Protein AF-A0A7C5USS3-F1 (afdb_monomer_lite)

Secondary structure (DSSP, 8-state):
-----------PPPEEEEEESS---SS-SHHHHHHHHHHHHHHTTSEEEEEEEE-TT--HHHHHHHHTTSSEEEEEE----HHHHHHHHHHHHHH-S-HHHHH---HHHHHHHHHHHHHHHHTT---SEEEEESGGGHHHHHHHHHTS-GGGPPEEEEE--S--

Foldseek 3Di:
DDDDDDPPPPPPAFEEEEEEAELLDDPPDPLSVVSVVVLQVSLVRHAYAYEYEYEPPDDPVSLVVSVVRHVYYHYDYDDPDPVLVVVLVVVCVVPVDDSVVSRLDPVVLLVVLLCVQVVCVVVVHGGQEYEAEAPSCQVSLVSSQVSHPPVRRHHYHYDDDPDD

Structure (mmCIF, N/CA/C/O backbone):
data_AF-A0A7C5USS3-F1
#
_entry.id   AF-A0A7C5USS3-F1
#
loop_
_atom_site.group_PDB
_atom_site.id
_atom_site.type_symbol
_atom_site.label_atom_id
_atom_site.label_alt_id
_atom_site.label_comp_id
_atom_site.label_asym_id
_atom_site.label_entity_id
_atom_site.label_seq_id
_atom_site.pdbx_PDB_ins_code
_atom_site.Cartn_x
_atom_site.Cartn_y
_atom_site.Cartn_z
_atom_site.occupancy
_atom_site.B_iso_or_equiv
_atom_site.auth_seq_id
_atom_site.auth_comp_id
_atom_site.auth_asym_id
_atom_site.auth_atom_id
_atom_site.pdbx_PDB_model_num
ATOM 1 N N . MET A 1 1 ? -40.898 -22.083 24.899 1.00 41.12 1 MET A N 1
ATOM 2 C CA . MET A 1 1 ? -40.148 -22.545 23.709 1.00 41.12 1 MET A CA 1
ATOM 3 C C . MET A 1 1 ? -39.437 -21.349 23.100 1.00 41.12 1 MET A C 1
ATOM 5 O O . MET A 1 1 ? -40.099 -20.463 22.583 1.00 41.12 1 MET A O 1
ATOM 9 N N . GLN A 1 2 ? -38.112 -21.290 23.247 1.00 40.16 2 GLN A N 1
ATOM 10 C CA . GLN A 1 2 ? -37.244 -20.320 22.575 1.00 40.16 2 GLN A CA 1
ATOM 11 C C . GLN A 1 2 ? -37.000 -20.775 21.126 1.00 40.16 2 GLN A C 1
ATOM 13 O O . GLN A 1 2 ? -36.599 -21.914 20.901 1.00 40.16 2 GLN A O 1
ATOM 18 N N . LYS A 1 3 ? -37.223 -19.884 20.160 1.00 38.28 3 LYS A N 1
ATOM 19 C CA . LYS A 1 3 ? -36.656 -19.889 18.801 1.00 38.28 3 LYS A CA 1
ATOM 20 C C . LYS A 1 3 ? -36.568 -18.420 18.397 1.00 38.28 3 LYS A C 1
ATOM 22 O O . LYS A 1 3 ? -37.563 -17.725 18.524 1.00 38.28 3 LYS A O 1
ATOM 27 N N . GLY A 1 4 ? -35.477 -17.856 17.925 1.00 32.56 4 GLY A N 1
ATOM 28 C CA . GLY A 1 4 ? -34.081 -18.240 17.825 1.00 32.56 4 GLY A CA 1
ATOM 29 C C . GLY A 1 4 ? -33.410 -16.909 17.499 1.00 32.56 4 GLY A C 1
ATOM 30 O O . GLY A 1 4 ? -33.876 -16.210 16.602 1.00 32.56 4 GLY A O 1
ATOM 31 N N . GLY A 1 5 ? -32.434 -16.493 18.304 1.00 33.97 5 GLY A N 1
ATOM 32 C CA . GLY A 1 5 ? -31.745 -15.229 18.079 1.00 33.97 5 GLY A CA 1
ATOM 33 C C . GLY A 1 5 ? -31.032 -15.271 16.734 1.00 33.97 5 GLY A C 1
ATOM 34 O O . GLY A 1 5 ? -30.174 -16.127 16.524 1.00 33.97 5 GLY A O 1
ATOM 35 N N . GLU A 1 6 ? -31.391 -14.359 15.833 1.00 38.12 6 GLU A N 1
ATOM 36 C CA . GLU A 1 6 ? -30.521 -13.983 14.727 1.00 38.12 6 GLU A CA 1
ATOM 37 C C . GLU A 1 6 ? -29.200 -13.511 15.325 1.00 38.12 6 GLU A C 1
ATOM 39 O O . GLU A 1 6 ? -29.110 -12.469 15.979 1.00 38.12 6 GLU A O 1
ATOM 44 N N . VAL A 1 7 ? -28.161 -14.316 15.130 1.00 42.62 7 VAL A N 1
ATOM 45 C CA . VAL A 1 7 ? -26.793 -13.889 15.376 1.00 42.62 7 VAL A CA 1
ATOM 46 C C . VAL A 1 7 ? -26.475 -12.868 14.291 1.00 42.62 7 VAL A C 1
ATOM 48 O O . VAL A 1 7 ? -26.108 -13.223 13.174 1.00 42.62 7 VAL A O 1
ATOM 51 N N . SER A 1 8 ? -26.660 -11.589 14.610 1.00 42.88 8 SER A N 1
ATOM 52 C CA . SER A 1 8 ? -26.122 -10.500 13.809 1.00 42.88 8 SER A CA 1
ATOM 53 C C . SER A 1 8 ? -24.601 -10.629 13.816 1.00 42.88 8 SER A C 1
ATOM 55 O O . SER A 1 8 ? -23.940 -10.340 14.815 1.00 42.88 8 SER A O 1
ATOM 57 N N . ALA A 1 9 ? -24.037 -11.146 12.725 1.00 43.78 9 ALA A N 1
ATOM 58 C CA . ALA A 1 9 ? -22.599 -11.253 12.528 1.00 43.78 9 ALA A CA 1
ATOM 59 C C . ALA A 1 9 ? -22.015 -9.860 12.228 1.00 43.78 9 ALA A C 1
ATOM 61 O O . ALA A 1 9 ? -21.540 -9.591 11.129 1.00 43.78 9 ALA A O 1
ATOM 62 N N . TYR A 1 10 ? -22.063 -8.956 13.211 1.00 49.06 10 TYR A N 1
ATOM 63 C CA . TYR A 1 10 ? -21.327 -7.693 13.208 1.00 49.06 10 TYR A CA 1
ATOM 64 C C . TYR A 1 10 ? -19.831 -7.990 13.393 1.00 49.06 10 TYR A C 1
ATOM 66 O O . TYR A 1 10 ? -19.251 -7.801 14.460 1.00 49.06 10 TYR A O 1
ATOM 7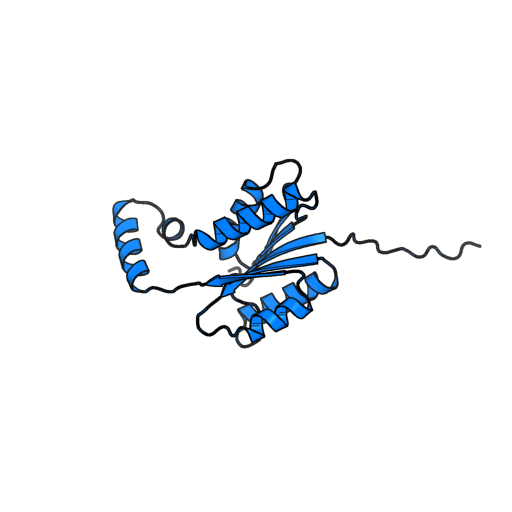4 N N . GLY A 1 11 ? -19.170 -8.456 12.335 1.00 57.38 11 GLY A N 1
ATOM 75 C CA . GLY A 1 11 ? -17.770 -8.098 12.158 1.00 57.38 11 GLY A CA 1
ATOM 76 C C . GLY A 1 11 ? -17.763 -6.631 11.752 1.00 57.38 11 GLY A C 1
ATOM 77 O O . GLY A 1 11 ? -18.158 -6.334 10.630 1.00 57.38 11 GLY A O 1
ATOM 78 N N . MET A 1 12 ? -17.418 -5.711 12.661 1.00 74.19 12 MET A N 1
ATOM 79 C CA . MET A 1 12 ? -17.373 -4.282 12.325 1.00 74.19 12 MET A CA 1
ATOM 80 C C . MET A 1 12 ? -16.540 -4.079 11.051 1.00 74.19 12 MET A C 1
ATOM 82 O O . MET A 1 12 ? -15.415 -4.580 10.970 1.00 74.19 12 MET A O 1
ATOM 86 N N . SER A 1 13 ? -17.106 -3.387 10.054 1.00 88.94 13 SER A N 1
ATOM 87 C CA . SER A 1 13 ? -16.362 -2.981 8.858 1.00 88.94 13 SER A CA 1
ATOM 88 C C . SER A 1 13 ? -15.144 -2.172 9.303 1.00 88.94 13 SER A C 1
ATOM 90 O O . SER A 1 13 ? -15.290 -1.228 10.077 1.00 88.94 13 SER A O 1
ATOM 92 N N . MET A 1 14 ? -13.952 -2.581 8.870 1.00 96.50 14 MET A N 1
ATOM 93 C CA . MET A 1 14 ? -12.693 -1.919 9.208 1.00 96.50 14 MET A CA 1
ATOM 94 C C . MET A 1 14 ? -12.239 -1.024 8.061 1.00 96.50 14 MET A C 1
ATOM 96 O O . MET A 1 14 ? -12.528 -1.303 6.897 1.00 96.50 14 MET A O 1
ATOM 100 N N . ARG A 1 15 ? -11.446 -0.006 8.385 1.00 97.94 15 ARG A N 1
ATOM 101 C CA . ARG A 1 15 ? -10.729 0.831 7.422 1.00 97.94 15 ARG A CA 1
ATOM 102 C C . ARG A 1 15 ? -9.300 0.333 7.285 1.00 97.94 15 ARG A C 1
ATOM 104 O O . ARG A 1 15 ? -8.503 0.416 8.222 1.00 97.94 15 ARG A O 1
ATOM 111 N N . ILE A 1 16 ? -8.970 -0.205 6.117 1.00 98.62 16 ILE A N 1
ATOM 112 C CA . ILE A 1 16 ? -7.702 -0.888 5.857 1.00 98.62 16 ILE A CA 1
ATOM 113 C C . ILE A 1 16 ? -6.896 -0.103 4.828 1.00 98.62 16 ILE A C 1
ATOM 115 O O . ILE A 1 16 ? -7.332 0.098 3.695 1.00 98.62 16 ILE A O 1
ATOM 119 N N . LEU A 1 17 ? -5.673 0.270 5.198 1.00 98.75 17 LEU A N 1
ATOM 120 C CA . LEU A 1 17 ? -4.675 0.766 4.259 1.00 98.75 17 LEU A CA 1
ATOM 121 C C . LEU A 1 17 ? -3.861 -0.419 3.728 1.00 98.75 17 LEU A C 1
ATOM 123 O O . LEU A 1 17 ? -2.981 -0.942 4.414 1.00 98.75 17 LEU A O 1
ATOM 127 N N . TYR A 1 18 ? -4.174 -0.867 2.515 1.00 98.69 18 TYR A N 1
ATOM 128 C CA . TYR A 1 18 ? -3.499 -1.982 1.858 1.00 98.69 18 TYR A CA 1
ATOM 129 C C . TYR A 1 18 ? -2.308 -1.476 1.043 1.00 98.69 18 TYR A C 1
ATOM 131 O O . TYR A 1 18 ? -2.454 -0.627 0.163 1.00 98.69 18 TYR A O 1
ATOM 139 N N . LEU A 1 19 ? -1.122 -2.002 1.327 1.00 98.38 19 LEU A N 1
ATOM 140 C CA . LEU A 1 19 ? 0.137 -1.604 0.714 1.00 98.38 19 LEU A CA 1
ATOM 141 C C . LEU A 1 19 ? 0.643 -2.721 -0.192 1.00 98.38 19 LEU A C 1
ATOM 143 O O . LEU A 1 19 ? 0.926 -3.800 0.315 1.00 98.38 19 LEU A O 1
ATOM 147 N N . SER A 1 20 ? 0.838 -2.455 -1.487 1.00 95.94 20 SER A N 1
ATOM 148 C CA . SER A 1 20 ? 1.383 -3.453 -2.421 1.00 95.94 20 SER A CA 1
ATOM 149 C C . SER A 1 20 ? 2.587 -2.956 -3.218 1.00 95.94 20 SER A C 1
ATOM 151 O O . SER A 1 20 ? 2.659 -1.801 -3.651 1.00 95.94 20 SER A O 1
ATOM 153 N N . GLN A 1 21 ? 3.544 -3.858 -3.450 1.00 92.69 21 GLN A N 1
ATOM 154 C CA . GLN A 1 21 ? 4.742 -3.569 -4.240 1.00 92.69 21 GLN A CA 1
ATOM 155 C C . GLN A 1 21 ? 4.451 -3.447 -5.747 1.00 92.69 21 GLN A C 1
ATOM 157 O O . GLN A 1 21 ? 5.246 -2.876 -6.498 1.00 92.69 21 GLN A O 1
ATOM 162 N N . VAL A 1 22 ? 3.334 -4.000 -6.214 1.00 92.00 22 VAL A N 1
ATOM 163 C CA . VAL A 1 22 ? 2.913 -3.970 -7.618 1.00 92.00 22 VAL A CA 1
ATOM 164 C C . VAL A 1 22 ? 1.462 -3.528 -7.705 1.00 92.00 22 VAL A C 1
ATOM 166 O O . VAL A 1 22 ? 0.687 -3.779 -6.791 1.00 92.00 22 VAL A O 1
ATOM 169 N N . LEU A 1 23 ? 1.072 -2.898 -8.814 1.00 96.19 23 LEU A N 1
ATOM 170 C CA . LEU A 1 23 ? -0.337 -2.634 -9.071 1.00 96.19 23 LEU A CA 1
ATOM 171 C C . LEU A 1 23 ? -1.075 -3.981 -9.225 1.00 96.19 23 LEU A C 1
ATOM 173 O O . LEU A 1 23 ? -0.728 -4.730 -10.146 1.00 96.19 23 LEU A O 1
ATOM 177 N N . PRO A 1 24 ? -2.072 -4.316 -8.379 1.00 96.06 24 PRO A N 1
ATOM 178 C CA . PRO A 1 24 ? -2.723 -5.633 -8.380 1.00 96.06 24 PRO A CA 1
ATOM 179 C C . PRO A 1 24 ? -3.652 -5.895 -9.577 1.00 96.06 24 PRO A C 1
ATOM 181 O O . PRO A 1 24 ? -4.618 -6.630 -9.462 1.00 96.06 24 PRO A O 1
ATOM 184 N N . PHE A 1 25 ? -3.418 -5.273 -10.730 1.00 97.00 25 PHE A N 1
ATOM 185 C CA . PHE A 1 25 ? -4.146 -5.520 -11.972 1.00 97.00 25 PHE A CA 1
ATOM 186 C C . PHE A 1 25 ? -3.343 -4.953 -13.161 1.00 97.00 25 PHE A C 1
ATOM 188 O O . PHE A 1 25 ? -2.726 -3.893 -13.015 1.00 97.00 25 PHE A O 1
ATOM 195 N N . PRO A 1 26 ? -3.340 -5.585 -14.352 1.00 96.12 26 PRO A N 1
ATOM 196 C CA . PRO A 1 26 ? -4.066 -6.804 -14.740 1.00 96.12 26 PRO A CA 1
ATOM 197 C C . PRO A 1 26 ? -3.484 -8.090 -14.138 1.00 96.12 26 PRO A C 1
ATOM 199 O O . PRO A 1 26 ? -2.390 -8.088 -13.580 1.00 96.12 26 PRO A O 1
ATOM 202 N N . LEU A 1 27 ? -4.233 -9.192 -14.248 1.00 94.94 27 LEU A N 1
ATOM 203 C CA . LEU A 1 27 ? -3.883 -10.522 -13.723 1.00 94.94 27 LEU A CA 1
ATOM 204 C C . LEU A 1 27 ? -2.878 -11.258 -14.625 1.00 94.94 27 LEU A C 1
ATOM 206 O O . LEU A 1 27 ? -3.109 -12.383 -15.053 1.00 94.94 27 LEU A O 1
ATOM 210 N N . ASP A 1 28 ? -1.771 -10.594 -14.947 1.00 92.19 28 ASP A N 1
ATOM 211 C CA . ASP A 1 28 ? -0.755 -11.057 -15.902 1.00 92.19 28 ASP A CA 1
ATOM 212 C C . ASP A 1 28 ? 0.483 -11.688 -15.237 1.00 92.19 28 ASP A C 1
ATOM 214 O O . ASP A 1 28 ? 1.373 -12.187 -15.922 1.00 92.19 28 ASP A O 1
ATOM 218 N N . ALA A 1 29 ? 0.555 -11.675 -13.903 1.00 88.69 29 ALA A N 1
ATOM 219 C CA . ALA A 1 29 ? 1.685 -12.193 -13.141 1.00 88.69 29 ALA A CA 1
ATOM 220 C C . ALA A 1 29 ? 1.242 -12.756 -11.786 1.00 88.69 29 ALA A C 1
ATOM 222 O O . ALA A 1 29 ? 0.385 -12.179 -11.117 1.00 88.69 29 ALA A O 1
ATOM 223 N N . GLY A 1 30 ? 1.894 -13.833 -11.336 1.00 88.62 30 GLY A N 1
ATOM 224 C CA . GLY A 1 30 ? 1.574 -14.520 -10.075 1.00 88.62 30 GLY A CA 1
ATOM 225 C C . GLY A 1 30 ? 1.438 -13.595 -8.852 1.00 88.62 30 GLY A C 1
ATOM 226 O O . GLY A 1 30 ? 0.407 -13.656 -8.181 1.00 88.62 30 GLY A O 1
ATOM 227 N N . PRO A 1 31 ? 2.400 -12.686 -8.579 1.00 88.56 31 PRO A N 1
ATOM 228 C CA . PRO A 1 31 ? 2.278 -11.737 -7.471 1.00 88.56 31 PRO A CA 1
ATOM 229 C C . PRO A 1 31 ? 1.034 -10.841 -7.563 1.00 88.56 31 PRO A C 1
ATOM 231 O O . PRO A 1 31 ? 0.353 -10.646 -6.562 1.00 88.56 31 PRO A O 1
ATOM 234 N N . LYS A 1 32 ? 0.686 -10.357 -8.766 1.00 93.31 32 LYS A N 1
ATOM 235 C CA . LYS A 1 32 ? -0.512 -9.527 -8.968 1.00 93.31 32 LYS A CA 1
ATOM 236 C C . LYS A 1 32 ? -1.796 -10.320 -8.755 1.00 93.31 32 LYS A C 1
ATOM 238 O O . LYS A 1 32 ? -2.721 -9.793 -8.155 1.00 93.31 32 LYS A O 1
ATOM 243 N N . VAL A 1 33 ? -1.846 -11.575 -9.213 1.00 95.19 33 VAL A N 1
ATOM 244 C CA . VAL A 1 33 ? -3.013 -12.456 -9.032 1.00 95.19 33 VAL A CA 1
ATOM 245 C C . VAL A 1 33 ? -3.330 -12.628 -7.552 1.00 95.19 33 VAL A C 1
ATOM 247 O O . VAL A 1 33 ? -4.469 -12.424 -7.134 1.00 95.19 33 VAL A O 1
ATOM 250 N N . ARG A 1 34 ? -2.320 -12.948 -6.740 1.00 92.19 34 ARG A N 1
ATOM 251 C CA . ARG A 1 34 ? -2.511 -13.108 -5.297 1.00 92.19 34 ARG A CA 1
ATO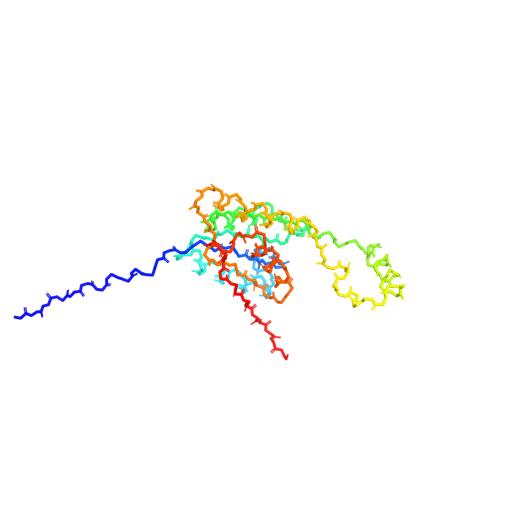M 252 C C . ARG A 1 34 ? -2.973 -11.801 -4.649 1.00 92.19 34 ARG A C 1
ATOM 254 O O . ARG A 1 34 ? -4.021 -11.800 -4.003 1.00 92.19 34 ARG A O 1
ATOM 261 N N . ALA A 1 35 ? -2.223 -10.716 -4.853 1.00 95.56 35 ALA A N 1
ATOM 262 C CA . ALA A 1 35 ? -2.546 -9.410 -4.283 1.00 95.56 35 ALA A CA 1
ATOM 263 C C . ALA A 1 35 ? -3.969 -8.975 -4.666 1.00 95.56 35 ALA A C 1
ATOM 265 O O . ALA A 1 35 ? -4.726 -8.522 -3.814 1.00 95.56 35 ALA A O 1
ATOM 266 N N . TYR A 1 36 ? -4.382 -9.201 -5.920 1.00 97.94 36 TYR A N 1
ATOM 267 C CA . TYR A 1 36 ? -5.727 -8.888 -6.400 1.00 97.94 36 TYR A CA 1
ATOM 268 C C . TYR A 1 36 ? -6.815 -9.630 -5.630 1.00 97.94 36 TYR A C 1
ATOM 270 O O . TYR A 1 36 ? -7.790 -9.018 -5.200 1.00 97.94 36 TYR A O 1
ATOM 278 N N . HIS A 1 37 ? -6.677 -10.946 -5.456 1.00 97.50 37 HIS A N 1
ATOM 279 C CA . HIS A 1 37 ? -7.710 -11.742 -4.798 1.00 97.50 37 HIS A CA 1
ATOM 280 C C . HIS A 1 37 ? -7.805 -11.446 -3.301 1.00 97.50 37 HIS A C 1
ATOM 282 O O . HIS A 1 37 ? -8.919 -11.370 -2.782 1.00 97.50 37 HIS A O 1
ATOM 288 N N . VAL A 1 38 ? -6.676 -11.211 -2.625 1.00 96.69 38 VAL A N 1
ATOM 289 C CA . VAL A 1 38 ? -6.668 -10.769 -1.221 1.00 96.69 38 VAL A CA 1
ATOM 290 C C . VAL A 1 38 ? -7.319 -9.393 -1.097 1.00 96.69 38 VAL A C 1
ATOM 292 O O . VAL A 1 38 ? -8.249 -9.221 -0.309 1.00 96.69 38 VAL A O 1
ATOM 295 N N . LEU A 1 39 ? -6.894 -8.433 -1.921 1.00 98.12 39 LEU A N 1
ATOM 296 C CA . LEU A 1 39 ? -7.444 -7.082 -1.943 1.00 98.12 39 LEU A CA 1
ATOM 297 C C . LEU A 1 39 ? -8.956 -7.091 -2.204 1.00 98.12 39 LEU A C 1
ATOM 299 O O . LEU A 1 39 ? -9.708 -6.475 -1.455 1.00 98.12 39 LEU A O 1
ATOM 303 N N . ARG A 1 40 ? -9.415 -7.829 -3.223 1.00 98.19 40 ARG A N 1
ATOM 304 C CA . ARG A 1 40 ? -10.838 -7.963 -3.573 1.00 98.19 40 ARG A CA 1
ATOM 305 C C . ARG A 1 40 ? -11.643 -8.618 -2.450 1.00 98.19 40 ARG A C 1
ATOM 307 O O . ARG A 1 40 ? -12.771 -8.208 -2.193 1.00 98.19 40 ARG A O 1
ATOM 314 N N . TYR A 1 41 ? -11.084 -9.627 -1.781 1.00 97.44 41 TYR A N 1
ATOM 315 C CA . TYR A 1 41 ? -11.741 -10.280 -0.649 1.00 97.44 41 TYR A CA 1
ATOM 316 C C . TYR A 1 41 ? -11.930 -9.324 0.537 1.00 97.44 41 TYR A C 1
ATOM 318 O O . TYR A 1 41 ? -13.019 -9.292 1.117 1.00 97.44 41 TYR A O 1
ATOM 326 N N . LEU A 1 42 ? -10.896 -8.539 0.871 1.00 97.44 42 LEU A N 1
ATOM 327 C CA . LEU A 1 42 ? -10.946 -7.534 1.936 1.00 97.44 42 LEU A CA 1
ATOM 328 C C . LEU A 1 42 ? -11.932 -6.415 1.595 1.00 97.44 42 LEU A C 1
ATOM 330 O O . LEU A 1 42 ? -12.793 -6.096 2.407 1.00 97.44 42 LEU A O 1
ATOM 334 N N . ALA A 1 43 ? -11.859 -5.881 0.378 1.00 97.88 43 ALA A N 1
ATOM 335 C CA . ALA A 1 43 ? -12.732 -4.815 -0.104 1.00 97.88 43 ALA A CA 1
ATOM 336 C C . ALA A 1 43 ? -14.221 -5.198 -0.130 1.00 97.88 43 ALA A C 1
ATOM 338 O O . ALA A 1 43 ? -15.086 -4.349 0.032 1.00 97.88 43 ALA A O 1
ATOM 339 N N . GLY A 1 44 ? -14.543 -6.488 -0.272 1.00 97.00 44 GLY A N 1
ATOM 340 C CA . GLY A 1 44 ? -15.923 -6.970 -0.169 1.00 97.00 44 GLY A CA 1
ATOM 341 C C . GLY A 1 44 ? -16.503 -6.974 1.254 1.00 97.00 44 GLY A C 1
ATOM 342 O O . GLY A 1 44 ? -17.672 -7.310 1.418 1.00 97.00 44 GLY A O 1
ATOM 343 N N . ARG A 1 45 ? -15.698 -6.680 2.285 1.00 96.56 45 ARG A N 1
ATOM 344 C CA . ARG A 1 45 ? -16.081 -6.738 3.714 1.00 96.56 45 ARG A CA 1
ATOM 345 C C . ARG A 1 45 ? -15.688 -5.494 4.513 1.00 96.56 45 ARG A C 1
ATOM 347 O O . ARG A 1 45 ? -16.178 -5.307 5.624 1.00 96.56 45 ARG A O 1
ATOM 354 N N . HIS A 1 46 ? -14.763 -4.704 3.985 1.00 97.75 46 HIS A N 1
ATOM 355 C CA . HIS A 1 46 ? -14.068 -3.626 4.672 1.00 97.75 46 HIS A CA 1
ATOM 356 C C . HIS A 1 46 ? -13.839 -2.465 3.704 1.00 97.75 46 HIS A C 1
ATOM 358 O O . HIS A 1 46 ? -13.755 -2.662 2.492 1.00 97.75 46 HIS A O 1
ATOM 364 N N . GLU A 1 47 ? -13.663 -1.263 4.238 1.00 97.94 47 GLU A N 1
ATOM 365 C CA . GLU A 1 47 ? -13.262 -0.099 3.453 1.00 97.94 47 GLU A CA 1
ATOM 366 C C . GLU A 1 47 ? -11.758 -0.164 3.196 1.00 97.94 47 GLU A C 1
ATOM 368 O O . GLU A 1 47 ? -10.949 -0.005 4.112 1.00 97.94 47 GLU A O 1
ATOM 373 N N . VAL A 1 48 ? -11.364 -0.420 1.949 1.00 98.62 48 VAL A N 1
ATOM 374 C CA . VAL A 1 48 ? -9.950 -0.585 1.600 1.00 98.62 48 VAL A CA 1
ATOM 375 C C . VAL A 1 48 ? -9.445 0.587 0.769 1.00 98.62 48 VAL A C 1
ATOM 377 O O . VAL A 1 48 ? -9.915 0.817 -0.346 1.00 98.62 48 VAL A O 1
ATOM 380 N N . THR A 1 49 ? -8.420 1.264 1.282 1.00 98.81 49 THR A N 1
ATOM 381 C CA . THR A 1 49 ? -7.584 2.208 0.532 1.00 98.81 49 THR A CA 1
ATOM 382 C C . THR A 1 49 ? -6.335 1.476 0.054 1.00 98.81 49 THR A C 1
ATOM 384 O O . THR A 1 49 ? -5.539 1.000 0.864 1.00 98.81 49 THR A O 1
ATOM 387 N N . LEU A 1 50 ? -6.140 1.388 -1.260 1.00 98.81 50 LEU A N 1
ATOM 388 C CA . LEU A 1 50 ? -4.946 0.800 -1.864 1.00 98.81 50 LEU A CA 1
ATOM 389 C C . LEU A 1 50 ? -3.873 1.873 -2.079 1.00 98.81 50 LEU A C 1
ATOM 391 O O . LEU A 1 50 ? -4.110 2.860 -2.773 1.00 98.81 50 LEU A O 1
ATOM 395 N N . ALA A 1 51 ? -2.663 1.626 -1.582 1.00 98.56 51 ALA A N 1
ATOM 396 C CA . ALA A 1 51 ? -1.453 2.331 -1.987 1.00 98.56 51 ALA A CA 1
ATOM 397 C C . ALA A 1 51 ? -0.482 1.345 -2.652 1.00 98.56 51 ALA A C 1
ATOM 399 O O . ALA A 1 51 ? 0.029 0.421 -2.014 1.00 98.56 51 ALA A O 1
ATOM 400 N N . ALA A 1 52 ? -0.224 1.535 -3.944 1.00 97.31 52 ALA A N 1
ATOM 401 C CA . ALA A 1 52 ? 0.608 0.631 -4.730 1.00 97.31 52 ALA A CA 1
ATOM 402 C C . ALA A 1 52 ? 1.697 1.369 -5.506 1.00 97.31 52 ALA A C 1
ATOM 404 O O . ALA A 1 52 ? 1.575 2.548 -5.841 1.00 97.31 52 ALA A O 1
ATOM 405 N N . PHE A 1 53 ? 2.769 0.663 -5.845 1.00 94.50 53 PHE A N 1
ATOM 406 C CA . PHE A 1 53 ? 3.693 1.161 -6.855 1.00 94.50 53 PHE A CA 1
ATOM 407 C C . PHE A 1 53 ? 3.183 0.862 -8.268 1.00 94.50 53 PHE A C 1
ATOM 409 O O . PHE A 1 53 ? 2.787 -0.267 -8.563 1.00 94.50 53 PHE A O 1
ATOM 416 N N . SER A 1 54 ? 3.254 1.856 -9.153 1.00 92.38 54 SER A N 1
ATOM 417 C CA . SER A 1 54 ? 2.937 1.716 -10.578 1.00 92.38 54 SER A CA 1
ATOM 418 C C . SER A 1 54 ? 4.195 1.723 -11.444 1.00 92.38 54 SER A C 1
ATOM 420 O O . SER A 1 54 ? 5.210 2.344 -11.121 1.00 92.38 54 SER A O 1
ATOM 422 N N . ARG A 1 55 ? 4.153 1.009 -12.564 1.00 88.25 55 ARG A N 1
ATOM 423 C CA . ARG A 1 55 ? 5.202 0.954 -13.588 1.00 88.25 55 ARG A CA 1
ATOM 424 C C . ARG A 1 55 ? 4.736 1.678 -14.849 1.00 88.25 55 ARG A C 1
ATOM 426 O O . ARG A 1 55 ? 3.548 1.887 -15.048 1.00 88.25 55 ARG A O 1
ATOM 433 N N . SER A 1 56 ? 5.669 2.007 -15.741 1.00 83.56 56 SER A N 1
ATOM 434 C CA . SER A 1 56 ? 5.365 2.690 -17.011 1.00 83.56 56 SER A CA 1
ATOM 435 C C . SER A 1 56 ? 4.368 1.946 -17.909 1.00 83.56 56 SER A C 1
ATOM 437 O O . SER A 1 56 ? 3.696 2.580 -18.712 1.00 83.56 56 SER A O 1
ATOM 439 N N . GLY A 1 57 ? 4.270 0.619 -17.784 1.00 82.19 57 GLY A N 1
ATOM 440 C CA . GLY A 1 57 ? 3.299 -0.195 -18.521 1.00 82.19 57 GLY A CA 1
ATOM 441 C C . GLY A 1 57 ? 1.907 -0.272 -17.885 1.00 82.19 57 GLY A C 1
ATOM 442 O O . GLY A 1 57 ? 0.999 -0.827 -18.502 1.00 82.19 57 GLY A O 1
ATOM 443 N N . ASP A 1 58 ? 1.716 0.251 -16.670 1.00 88.06 58 ASP A N 1
ATOM 444 C CA . ASP A 1 58 ? 0.407 0.226 -16.021 1.00 88.06 58 ASP A CA 1
ATOM 445 C C . ASP A 1 58 ? -0.515 1.261 -16.668 1.00 88.06 58 ASP A C 1
ATOM 447 O O . ASP A 1 58 ? -0.180 2.436 -16.821 1.00 88.06 58 ASP A O 1
ATOM 451 N N . ARG A 1 59 ? -1.703 0.809 -17.071 1.00 91.88 59 ARG A N 1
ATOM 452 C CA . ARG A 1 59 ? -2.673 1.637 -17.789 1.00 91.88 59 ARG A CA 1
ATOM 453 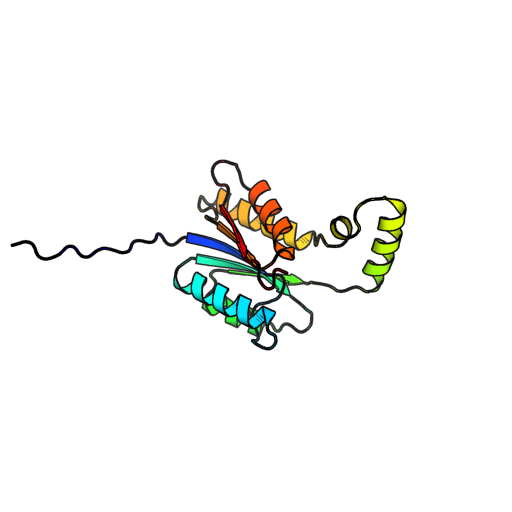C C . ARG A 1 59 ? -3.605 2.343 -16.802 1.00 91.88 59 ARG A C 1
ATOM 455 O O . ARG A 1 59 ? -3.968 1.738 -15.793 1.00 91.88 59 ARG A O 1
ATOM 462 N N . PRO A 1 60 ? -4.112 3.549 -17.117 1.00 93.44 60 PRO A N 1
ATOM 463 C CA . PRO A 1 60 ? -5.141 4.207 -16.305 1.00 93.44 60 PRO A CA 1
ATOM 464 C C . PRO A 1 60 ? -6.376 3.326 -16.058 1.00 93.44 60 PRO A C 1
ATOM 466 O O . PRO A 1 60 ? -6.933 3.331 -14.963 1.00 93.44 60 PRO A O 1
ATOM 469 N N . ALA A 1 61 ? -6.746 2.498 -17.043 1.00 96.25 61 ALA A N 1
ATOM 470 C CA . ALA A 1 61 ? -7.824 1.518 -16.920 1.00 96.25 61 ALA A CA 1
ATOM 471 C C . ALA A 1 61 ? -7.587 0.489 -15.797 1.00 96.25 61 ALA A C 1
ATOM 473 O O . ALA A 1 61 ? -8.544 0.038 -15.177 1.00 96.25 61 ALA A O 1
ATOM 474 N N . SER A 1 62 ? -6.330 0.149 -15.487 1.00 96.50 62 SER A N 1
ATOM 475 C CA . SER A 1 62 ? -6.018 -0.755 -14.377 1.00 96.50 62 SER A CA 1
ATOM 476 C C . SER A 1 62 ? -6.358 -0.142 -13.024 1.00 96.50 62 SER A C 1
ATOM 478 O O . SER A 1 62 ? -6.873 -0.824 -12.146 1.00 96.50 62 SER A O 1
ATOM 480 N N . VAL A 1 63 ? -6.089 1.154 -12.858 1.00 97.19 63 VAL A N 1
ATOM 481 C CA . VAL A 1 63 ? -6.448 1.892 -11.642 1.00 97.19 63 VAL A CA 1
ATOM 482 C C . VAL A 1 63 ? -7.964 2.054 -11.549 1.00 97.19 63 VAL A C 1
ATOM 484 O O . VAL A 1 63 ? -8.519 1.889 -10.468 1.00 97.19 63 VAL A O 1
ATOM 487 N N . ALA A 1 64 ? -8.633 2.335 -12.672 1.00 97.75 64 ALA A N 1
ATOM 488 C CA . ALA A 1 64 ? -10.090 2.434 -12.726 1.00 97.75 64 ALA A CA 1
ATOM 489 C C . ALA A 1 64 ? -10.768 1.129 -12.277 1.00 97.75 64 ALA A C 1
ATOM 491 O O . ALA A 1 64 ? -11.621 1.176 -11.401 1.00 97.75 64 ALA A O 1
ATOM 492 N N . HIS A 1 65 ? -10.306 -0.021 -12.777 1.00 98.31 65 HIS A N 1
ATOM 493 C CA . HIS A 1 65 ? -10.800 -1.340 -12.363 1.00 98.31 65 HIS A CA 1
ATOM 494 C C . HIS A 1 65 ? -10.659 -1.581 -10.855 1.00 98.31 65 HIS A C 1
ATOM 496 O O . HIS A 1 65 ? -11.565 -2.086 -10.203 1.00 98.31 65 HIS A O 1
ATOM 502 N N . LEU A 1 66 ? -9.521 -1.203 -10.267 1.00 98.31 66 LEU A N 1
ATOM 503 C CA . LEU A 1 66 ? -9.300 -1.364 -8.825 1.00 98.31 66 LEU A CA 1
ATOM 504 C C . LEU A 1 66 ? -10.209 -0.443 -7.991 1.00 98.31 66 LEU A C 1
ATOM 506 O O . LEU A 1 66 ? -10.612 -0.819 -6.893 1.00 98.31 66 LEU A O 1
ATOM 510 N N . ARG A 1 67 ? -10.581 0.731 -8.516 1.00 98.31 67 ARG A N 1
ATOM 511 C CA . ARG A 1 67 ? -11.538 1.655 -7.876 1.00 98.31 67 ARG A CA 1
ATOM 512 C C . ARG A 1 67 ? -12.982 1.159 -7.891 1.00 98.31 67 ARG A C 1
ATOM 514 O O . ARG A 1 67 ? -13.801 1.718 -7.179 1.00 98.31 67 ARG A O 1
ATOM 521 N N . GLU A 1 68 ? -13.305 0.120 -8.659 1.00 98.31 68 GLU A N 1
ATOM 522 C CA . GLU A 1 68 ? -14.647 -0.479 -8.630 1.00 98.31 68 GLU A CA 1
ATOM 523 C C . GLU A 1 68 ? -14.957 -1.150 -7.286 1.00 98.31 68 GLU A C 1
ATOM 525 O O . GLU A 1 68 ? -16.122 -1.364 -6.960 1.00 98.31 68 GLU A O 1
ATOM 530 N N . PHE A 1 69 ? -13.926 -1.502 -6.511 1.00 98.12 69 PHE A N 1
ATOM 531 C CA . PHE A 1 69 ? -14.093 -2.157 -5.215 1.00 98.12 69 PHE A CA 1
ATOM 532 C C . PHE A 1 69 ? -13.232 -1.562 -4.094 1.00 98.12 69 PHE A C 1
ATOM 534 O O . PHE A 1 69 ? -13.592 -1.705 -2.932 1.00 98.12 69 PHE A O 1
ATOM 541 N N . CYS A 1 70 ? -12.120 -0.884 -4.385 1.00 98.31 70 CYS A N 1
ATOM 542 C CA . CYS A 1 70 ? -11.402 -0.106 -3.373 1.00 98.31 70 CYS A CA 1
ATOM 543 C C . CYS A 1 70 ? -12.047 1.269 -3.185 1.00 98.31 70 CYS A C 1
ATOM 5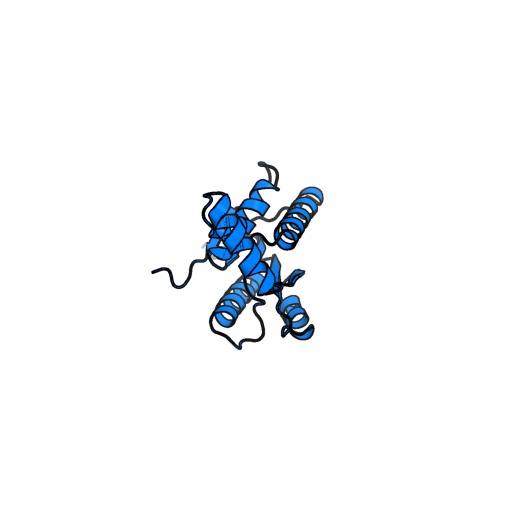45 O O . CYS A 1 70 ? -12.352 1.942 -4.167 1.00 98.31 70 CYS A O 1
ATOM 547 N N . GLN A 1 71 ? -12.137 1.721 -1.933 1.00 97.62 71 GLN A N 1
ATOM 548 C CA . GLN A 1 71 ? -12.603 3.067 -1.594 1.00 97.62 71 GLN A CA 1
ATOM 549 C C . GLN A 1 71 ? -11.726 4.132 -2.263 1.00 97.62 71 GLN A C 1
ATOM 551 O O . GLN A 1 71 ? -12.214 5.106 -2.828 1.00 97.62 71 GLN A O 1
ATOM 556 N N . GLU A 1 72 ? -10.412 3.910 -2.239 1.00 98.31 72 GLU A N 1
ATOM 557 C CA . GLU A 1 72 ? -9.424 4.773 -2.870 1.00 98.31 72 GLU A CA 1
ATOM 558 C C . GLU A 1 72 ? -8.278 3.945 -3.451 1.00 98.31 72 GLU A C 1
ATOM 560 O O . GLU A 1 72 ? -7.911 2.892 -2.925 1.00 98.31 72 GLU A O 1
ATOM 565 N N . VAL A 1 73 ? -7.677 4.452 -4.531 1.00 98.56 73 VAL A N 1
ATOM 566 C CA . VAL A 1 73 ? -6.486 3.858 -5.147 1.00 98.56 73 VAL A CA 1
ATOM 567 C C . VAL A 1 73 ? -5.471 4.952 -5.437 1.00 98.56 73 VAL A C 1
ATOM 569 O O . VAL A 1 73 ? -5.703 5.822 -6.287 1.00 98.56 73 VAL A O 1
ATOM 572 N N . HIS A 1 74 ? -4.331 4.848 -4.759 1.00 98.38 74 HIS A N 1
ATOM 573 C CA . HIS A 1 74 ? -3.179 5.730 -4.868 1.00 98.38 74 HIS A CA 1
ATOM 574 C C . HIS A 1 74 ? -1.996 4.974 -5.460 1.00 98.38 74 HIS A C 1
ATOM 576 O O . HIS A 1 74 ? -1.646 3.880 -5.012 1.00 98.38 74 HIS A O 1
ATOM 582 N N . THR A 1 75 ? -1.349 5.570 -6.459 1.00 97.06 75 THR A N 1
ATOM 583 C CA . THR A 1 75 ? -0.194 4.956 -7.118 1.00 97.06 75 THR A CA 1
ATOM 584 C C . THR A 1 75 ? 1.034 5.841 -7.045 1.00 97.06 75 THR A C 1
ATOM 586 O O . THR A 1 75 ? 0.959 7.030 -7.348 1.00 97.06 75 THR A O 1
ATOM 589 N N . VAL A 1 76 ? 2.181 5.244 -6.734 1.00 94.88 76 VAL A N 1
ATOM 590 C CA . VAL A 1 76 ? 3.484 5.913 -6.774 1.00 94.88 76 VAL A CA 1
ATOM 591 C C . VAL A 1 76 ? 4.319 5.321 -7.909 1.00 94.88 76 VAL A C 1
ATOM 593 O O . VAL A 1 76 ? 4.580 4.118 -7.890 1.00 94.88 76 VAL A O 1
ATOM 596 N N . PRO A 1 77 ? 4.788 6.125 -8.878 1.00 91.00 77 PRO A N 1
ATOM 597 C CA . PRO A 1 77 ? 5.635 5.617 -9.949 1.00 91.00 77 PRO A CA 1
ATOM 598 C C . PRO A 1 77 ? 6.937 5.010 -9.413 1.00 91.00 77 PRO A C 1
ATOM 600 O O . PRO A 1 77 ? 7.749 5.682 -8.772 1.00 91.00 77 PRO A O 1
ATOM 603 N N . MET A 1 78 ? 7.171 3.737 -9.719 1.00 82.12 78 MET A N 1
ATOM 604 C CA . MET A 1 78 ? 8.430 3.050 -9.462 1.00 82.12 78 MET A CA 1
ATOM 605 C C . MET A 1 78 ? 9.351 3.208 -10.671 1.00 82.12 78 MET A C 1
ATOM 607 O O . MET A 1 78 ? 9.360 2.396 -11.599 1.00 82.12 78 MET A O 1
ATOM 611 N N . LEU A 1 79 ? 10.153 4.272 -10.662 1.00 63.81 79 LEU A N 1
ATOM 612 C CA . LEU A 1 79 ? 11.157 4.516 -11.695 1.00 63.81 79 LEU A CA 1
ATOM 613 C C . LEU A 1 79 ? 12.384 3.628 -11.453 1.00 63.81 79 LEU A C 1
ATOM 615 O O . LEU A 1 79 ? 13.222 3.919 -10.596 1.00 63.81 79 LEU A O 1
ATOM 619 N N . ARG A 1 80 ? 12.534 2.558 -12.239 1.00 55.69 80 ARG A N 1
ATOM 620 C CA . ARG A 1 80 ? 13.809 1.833 -12.333 1.00 55.69 80 ARG A 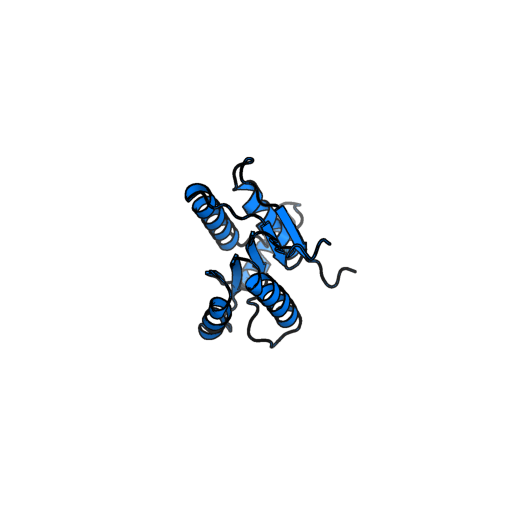CA 1
ATOM 621 C C . ARG A 1 80 ? 14.802 2.668 -13.147 1.00 55.69 80 ARG A C 1
ATOM 623 O O . ARG A 1 80 ? 14.900 2.513 -14.357 1.00 55.69 80 ARG A O 1
ATOM 630 N N . SER A 1 81 ? 15.559 3.545 -12.494 1.00 46.50 81 SER A N 1
ATOM 631 C CA . SER A 1 81 ? 16.731 4.170 -13.119 1.00 46.50 81 SER A CA 1
ATOM 632 C C . SER A 1 81 ? 17.961 3.294 -12.880 1.00 46.50 81 SER A C 1
ATOM 634 O O . SER A 1 81 ? 18.491 3.269 -11.771 1.00 46.50 81 SER A O 1
ATOM 636 N N . ALA A 1 82 ? 18.455 2.615 -13.920 1.00 46.72 82 ALA A N 1
ATOM 637 C CA . ALA A 1 82 ? 19.720 1.870 -13.875 1.00 46.72 82 ALA A CA 1
ATOM 638 C C . ALA A 1 82 ? 20.905 2.744 -13.397 1.00 46.72 82 ALA A C 1
ATOM 640 O O . ALA A 1 82 ? 21.755 2.278 -12.645 1.00 46.72 82 ALA A O 1
ATOM 641 N N . ALA A 1 83 ? 20.892 4.045 -13.715 1.00 48.06 83 ALA A N 1
ATOM 642 C CA . ALA A 1 83 ? 21.857 5.032 -13.217 1.00 48.06 83 ALA A CA 1
ATOM 643 C C . ALA A 1 83 ? 21.815 5.230 -11.685 1.00 48.06 83 ALA A C 1
ATOM 645 O O . ALA A 1 83 ? 22.843 5.458 -11.049 1.00 48.06 83 ALA A O 1
ATOM 646 N N . ARG A 1 84 ? 20.639 5.080 -11.058 1.00 49.09 84 ARG A N 1
ATOM 647 C CA . ARG A 1 84 ? 20.474 5.194 -9.600 1.00 49.09 84 ARG A CA 1
ATOM 648 C C . ARG A 1 84 ? 21.066 3.974 -8.890 1.00 49.09 84 ARG A C 1
ATOM 650 O O . ARG A 1 84 ? 21.690 4.122 -7.845 1.00 49.09 84 ARG A O 1
ATOM 657 N N . ASN A 1 85 ? 20.961 2.787 -9.493 1.00 51.16 85 ASN A N 1
ATOM 658 C CA . ASN A 1 85 ? 21.595 1.573 -8.970 1.00 51.16 85 ASN A CA 1
ATOM 659 C C . ASN A 1 85 ? 23.124 1.696 -8.876 1.00 51.16 85 ASN A C 1
ATOM 661 O O . ASN A 1 85 ? 23.681 1.223 -7.888 1.00 51.16 85 ASN A O 1
ATOM 665 N N . GLY A 1 86 ? 23.777 2.359 -9.840 1.00 52.62 86 GLY A N 1
ATOM 666 C CA . GLY A 1 86 ? 25.224 2.617 -9.812 1.00 52.62 86 GLY A CA 1
ATOM 667 C C . GLY A 1 86 ? 25.643 3.612 -8.723 1.00 52.62 86 GLY A C 1
ATOM 668 O O . GLY A 1 86 ? 26.566 3.341 -7.959 1.00 52.62 86 GLY A O 1
ATOM 669 N N . TRP A 1 87 ? 24.908 4.719 -8.576 1.00 55.03 87 TRP A N 1
ATOM 670 C CA . TRP A 1 87 ? 25.151 5.715 -7.522 1.00 55.03 87 TRP A CA 1
ATOM 671 C C . TRP A 1 87 ? 24.967 5.146 -6.110 1.00 55.03 87 TRP A C 1
ATOM 673 O O . TRP A 1 87 ? 25.787 5.374 -5.221 1.00 55.03 87 TRP A O 1
ATOM 683 N N . HIS A 1 88 ? 23.909 4.364 -5.892 1.00 50.72 88 HIS A N 1
ATOM 684 C CA . HIS A 1 88 ? 23.678 3.739 -4.595 1.00 50.72 88 HIS A CA 1
ATOM 685 C C . HIS A 1 88 ? 24.731 2.670 -4.280 1.00 50.72 88 HIS A C 1
ATOM 687 O O . HIS A 1 88 ? 25.088 2.523 -3.113 1.00 50.72 88 HIS A O 1
ATOM 693 N N . LEU A 1 89 ? 25.218 1.927 -5.284 1.00 54.41 89 LEU A N 1
ATOM 694 C CA . LEU A 1 89 ? 26.262 0.912 -5.101 1.00 54.41 89 LEU A CA 1
ATOM 695 C C . LEU A 1 89 ? 27.575 1.565 -4.647 1.00 54.41 89 LEU A C 1
ATOM 697 O O . LEU A 1 89 ? 28.154 1.142 -3.650 1.00 54.41 89 LEU A O 1
ATOM 701 N N . ALA A 1 90 ? 27.976 2.658 -5.304 1.00 57.84 90 ALA A N 1
ATOM 702 C CA . ALA A 1 90 ? 29.124 3.466 -4.892 1.00 57.84 90 ALA A CA 1
ATOM 703 C C . ALA A 1 90 ? 28.954 4.039 -3.472 1.00 57.84 90 ALA A C 1
ATOM 705 O O . ALA A 1 90 ? 29.876 3.998 -2.663 1.00 57.84 90 ALA A O 1
ATOM 706 N N . ARG A 1 91 ? 27.755 4.520 -3.127 1.00 53.28 91 ARG A N 1
ATOM 707 C CA . ARG A 1 91 ? 27.481 5.129 -1.819 1.00 53.28 91 ARG A CA 1
ATOM 708 C C . ARG A 1 91 ? 27.414 4.118 -0.664 1.00 53.28 91 ARG A C 1
ATOM 710 O O . ARG A 1 91 ? 27.805 4.455 0.450 1.00 53.28 91 ARG A O 1
ATOM 717 N N . ALA A 1 92 ? 26.950 2.892 -0.902 1.00 51.66 92 ALA A N 1
ATOM 718 C CA . ALA A 1 92 ? 26.925 1.845 0.122 1.00 51.66 92 ALA A CA 1
ATOM 719 C C . ALA A 1 92 ? 28.304 1.246 0.416 1.00 51.66 92 ALA A C 1
ATOM 721 O O . ALA A 1 92 ? 28.563 0.873 1.556 1.00 51.66 92 ALA A O 1
ATOM 722 N N . LEU A 1 93 ? 29.204 1.237 -0.572 1.00 59.19 93 LEU A N 1
ATOM 723 C CA . LEU A 1 93 ? 30.608 0.871 -0.372 1.00 59.19 93 LEU A CA 1
ATOM 724 C C . LEU A 1 93 ? 31.358 1.887 0.507 1.00 59.19 93 LEU A C 1
ATOM 726 O O . LEU A 1 93 ? 32.242 1.499 1.260 1.00 59.19 93 LEU A O 1
ATOM 730 N N . VAL A 1 94 ? 30.982 3.170 0.454 1.00 58.97 94 VAL A N 1
ATOM 731 C CA . VAL A 1 94 ? 31.639 4.245 1.224 1.00 58.97 94 VAL A CA 1
ATOM 732 C C . VAL A 1 94 ? 31.094 4.383 2.655 1.00 58.97 94 VAL A C 1
ATOM 734 O O . VAL A 1 94 ? 31.824 4.813 3.540 1.00 58.97 94 VAL A O 1
ATOM 737 N N . LEU A 1 95 ? 29.827 4.026 2.913 1.00 55.62 95 LEU A N 1
ATOM 738 C CA . LEU A 1 95 ? 29.153 4.313 4.193 1.00 55.62 95 LEU A CA 1
ATOM 739 C C . LEU A 1 95 ? 28.978 3.111 5.137 1.00 55.62 95 LEU A C 1
ATOM 741 O O . LEU A 1 95 ? 28.417 3.290 6.216 1.00 55.62 95 LEU A O 1
ATOM 745 N N . GLY A 1 96 ? 29.399 1.896 4.761 1.00 49.34 96 GLY A N 1
ATOM 746 C CA . GLY A 1 96 ? 29.343 0.711 5.638 1.00 49.34 96 GLY A CA 1
ATOM 747 C C . GLY A 1 96 ? 27.937 0.316 6.125 1.00 49.34 96 GLY A C 1
ATOM 748 O O . GLY A 1 96 ? 27.801 -0.528 7.006 1.00 49.34 96 GLY A O 1
ATOM 749 N N . GLN A 1 97 ? 26.881 0.920 5.572 1.00 49.91 97 GLN A N 1
ATOM 750 C CA . GLN A 1 97 ? 25.496 0.601 5.901 1.00 49.91 97 GLN A CA 1
ATOM 751 C C . GLN A 1 97 ? 24.964 -0.483 4.957 1.00 49.91 97 GLN A C 1
ATOM 753 O O . GLN A 1 97 ? 25.265 -0.432 3.761 1.00 49.91 97 GLN A O 1
ATOM 758 N N . PRO A 1 98 ? 24.134 -1.432 5.437 1.00 47.47 98 PRO A N 1
ATOM 759 C CA . PRO A 1 98 ? 23.520 -2.438 4.580 1.00 47.47 98 PRO A CA 1
ATOM 760 C C . PRO A 1 98 ? 22.802 -1.771 3.400 1.00 47.47 98 PRO A C 1
ATOM 762 O O . PRO A 1 98 ? 21.808 -1.061 3.566 1.00 47.47 98 PRO A O 1
ATOM 765 N N . PHE A 1 99 ? 23.325 -2.007 2.197 1.00 46.34 99 PHE A N 1
ATOM 766 C CA . PHE A 1 99 ? 22.913 -1.427 0.912 1.00 46.34 99 PHE A CA 1
ATOM 767 C C . PHE A 1 99 ? 21.393 -1.451 0.659 1.00 46.34 99 PHE A C 1
ATOM 769 O O . PHE A 1 99 ? 20.847 -0.554 0.013 1.00 46.34 99 PHE A O 1
ATOM 776 N N . LEU A 1 100 ? 20.705 -2.442 1.231 1.00 47.06 100 LEU A N 1
ATOM 777 C CA . LEU A 1 100 ? 19.255 -2.636 1.173 1.00 47.06 100 LEU A CA 1
ATOM 778 C C . LEU A 1 100 ? 18.450 -1.512 1.854 1.00 47.06 100 LEU A C 1
ATOM 780 O O . LEU A 1 100 ? 17.365 -1.176 1.391 1.00 47.06 100 LEU A O 1
ATOM 784 N N . ILE A 1 101 ? 18.979 -0.872 2.903 1.00 49.00 101 ILE A N 1
ATOM 785 C CA . ILE A 1 101 ? 18.266 0.178 3.658 1.00 49.00 101 ILE A CA 1
ATOM 786 C C . ILE A 1 101 ? 18.405 1.549 2.972 1.00 49.00 101 ILE A C 1
ATOM 788 O O . ILE A 1 101 ? 17.484 2.371 3.004 1.00 49.00 101 ILE A O 1
ATOM 792 N N . ALA A 1 102 ? 19.539 1.796 2.311 1.00 48.81 102 ALA A N 1
ATOM 793 C CA . ALA A 1 102 ? 19.862 3.089 1.708 1.00 48.81 102 ALA A CA 1
ATOM 794 C C . ALA A 1 102 ? 19.332 3.271 0.270 1.00 48.81 102 ALA A C 1
ATOM 796 O O . ALA A 1 102 ? 19.287 4.405 -0.214 1.00 48.81 102 ALA A O 1
ATOM 797 N N . ARG A 1 103 ? 18.948 2.185 -0.424 1.00 46.34 103 ARG A N 1
ATOM 798 C CA . ARG A 1 103 ? 18.532 2.219 -1.841 1.00 46.34 103 ARG A CA 1
ATOM 799 C C . ARG A 1 103 ? 17.017 2.125 -2.078 1.00 46.34 103 ARG A C 1
ATOM 801 O O . ARG A 1 103 ? 16.542 2.738 -3.029 1.00 46.34 103 ARG A O 1
ATOM 808 N N . ASP A 1 104 ? 16.255 1.458 -1.208 1.00 49.25 104 ASP A N 1
ATOM 809 C CA . ASP A 1 104 ? 14.848 1.096 -1.491 1.00 49.25 104 ASP A CA 1
ATOM 810 C C . ASP A 1 104 ? 13.787 1.938 -0.756 1.00 49.25 104 ASP A C 1
ATOM 812 O O . ASP A 1 104 ? 12.620 1.559 -0.635 1.00 49.25 104 ASP A O 1
ATOM 816 N N . HIS A 1 105 ? 14.156 3.140 -0.318 1.00 65.12 105 HIS A N 1
ATOM 817 C CA . HIS A 1 105 ? 13.201 4.111 0.204 1.00 65.12 105 HIS A CA 1
ATOM 818 C C . HIS A 1 105 ? 12.736 5.055 -0.899 1.00 65.12 105 HIS A C 1
ATOM 820 O O . HIS A 1 105 ? 13.418 6.026 -1.209 1.00 65.12 105 HIS A O 1
ATOM 826 N N . VAL A 1 106 ? 11.552 4.806 -1.465 1.00 83.31 106 VAL A N 1
ATOM 827 C CA . VAL A 1 106 ? 10.868 5.759 -2.345 1.00 83.31 106 VAL A CA 1
ATOM 828 C C . VAL A 1 106 ? 10.211 6.819 -1.453 1.00 83.31 106 VAL A C 1
ATOM 830 O O . VAL A 1 106 ? 9.180 6.533 -0.832 1.00 83.31 106 VAL A O 1
ATOM 833 N N . PRO A 1 107 ? 10.769 8.046 -1.342 1.00 88.44 107 PRO A N 1
ATOM 834 C CA . PRO A 1 107 ? 10.284 9.030 -0.374 1.00 88.44 107 PRO A CA 1
ATOM 835 C C . PRO A 1 107 ? 8.841 9.441 -0.658 1.00 88.44 107 PRO A C 1
ATOM 837 O O . PRO A 1 107 ? 8.085 9.675 0.280 1.00 88.44 107 PRO A O 1
ATOM 840 N N . ALA A 1 108 ? 8.452 9.429 -1.937 1.00 92.44 108 ALA A N 1
ATOM 841 C CA . ALA A 1 108 ? 7.092 9.697 -2.385 1.00 92.44 108 ALA A CA 1
ATOM 842 C C . ALA A 1 108 ? 6.070 8.723 -1.777 1.00 92.44 108 ALA A C 1
ATOM 844 O O . ALA A 1 108 ? 5.034 9.170 -1.303 1.00 92.44 108 ALA A O 1
ATOM 845 N N . MET A 1 109 ? 6.381 7.421 -1.685 1.00 94.81 109 MET A N 1
ATOM 846 C CA . MET A 1 109 ? 5.496 6.461 -1.012 1.00 94.81 109 MET A CA 1
ATOM 847 C C . MET A 1 109 ? 5.399 6.773 0.480 1.00 94.81 109 MET A C 1
ATOM 849 O O . MET A 1 109 ? 4.308 6.889 1.018 1.00 94.81 109 MET A O 1
ATOM 853 N N . ARG A 1 110 ? 6.523 7.030 1.161 1.00 94.25 110 ARG A N 1
ATOM 854 C CA . ARG A 1 110 ? 6.484 7.427 2.581 1.00 94.25 110 ARG A CA 1
ATOM 855 C C . ARG A 1 110 ? 5.702 8.718 2.821 1.00 94.25 110 ARG A C 1
ATOM 857 O O . ARG A 1 110 ? 5.118 8.862 3.887 1.00 94.25 110 ARG A O 1
ATOM 864 N N . GLN A 1 111 ? 5.784 9.681 1.910 1.00 96.00 111 GLN A N 1
ATOM 865 C CA . GLN A 1 111 ? 5.066 10.949 2.010 1.00 96.00 111 GLN A CA 1
ATOM 866 C C . GLN A 1 111 ? 3.569 10.747 1.785 1.00 96.00 111 GLN A C 1
ATOM 868 O O . GLN A 1 111 ? 2.787 11.236 2.590 1.00 96.00 111 GLN A O 1
ATOM 873 N N . LEU A 1 112 ? 3.195 9.974 0.762 1.00 98.12 112 LEU A N 1
ATOM 874 C CA . LEU A 1 112 ? 1.813 9.577 0.511 1.00 98.12 112 LEU A CA 1
ATOM 875 C C . LEU A 1 112 ? 1.209 8.903 1.745 1.00 98.12 112 LEU A C 1
ATOM 877 O O . LEU A 1 112 ? 0.193 9.359 2.248 1.00 98.12 112 LEU A O 1
ATOM 881 N N . LEU A 1 113 ? 1.860 7.870 2.288 1.00 98.19 113 LEU A N 1
ATOM 882 C CA . LEU A 1 113 ? 1.321 7.151 3.446 1.00 98.19 113 LEU A CA 1
ATOM 883 C C . LEU A 1 113 ? 1.202 8.041 4.683 1.00 98.19 113 LEU A C 1
ATOM 885 O O . LEU A 1 113 ? 0.217 7.940 5.403 1.00 98.19 113 LEU A O 1
ATOM 889 N N . ARG A 1 114 ? 2.177 8.933 4.913 1.00 97.88 114 ARG A N 1
ATOM 890 C CA . ARG A 1 114 ? 2.103 9.941 5.981 1.00 97.88 114 ARG A CA 1
ATOM 891 C C . ARG A 1 114 ? 0.893 10.850 5.813 1.00 97.88 114 ARG A C 1
ATOM 893 O O . ARG A 1 114 ? 0.180 11.066 6.783 1.00 97.88 114 ARG A O 1
ATOM 900 N N . HIS A 1 115 ? 0.666 11.346 4.602 1.00 98.44 115 HIS A N 1
ATOM 901 C CA . HIS A 1 115 ? -0.478 12.194 4.301 1.00 98.44 115 HIS A CA 1
ATOM 902 C C . HIS A 1 115 ? -1.797 11.457 4.555 1.00 98.44 115 HIS A C 1
ATOM 904 O O . HIS A 1 115 ? -2.602 11.946 5.337 1.00 98.44 115 HIS A O 1
ATOM 910 N N . LEU A 1 116 ? -1.951 10.242 4.015 1.00 98.56 116 LEU A N 1
ATOM 911 C CA . LEU A 1 116 ? -3.168 9.440 4.169 1.00 98.56 116 LEU A CA 1
ATOM 912 C C . LEU A 1 116 ? -3.508 9.163 5.639 1.00 98.56 116 LEU A C 1
ATOM 914 O O . LEU A 1 116 ? -4.650 9.344 6.049 1.00 98.56 116 LEU A O 1
ATOM 918 N N . VAL A 1 117 ? -2.536 8.740 6.460 1.00 98.50 117 VAL A N 1
ATOM 919 C CA . VAL A 1 117 ? -2.822 8.449 7.878 1.00 98.50 117 VAL A CA 1
ATOM 920 C C . VAL A 1 117 ? -3.094 9.712 8.693 1.00 98.50 117 VAL A C 1
ATOM 922 O O . VAL A 1 117 ? -3.916 9.677 9.607 1.00 98.50 117 VAL A O 1
ATOM 925 N N . GLN A 1 118 ? -2.433 10.829 8.374 1.00 97.88 118 GLN A N 1
ATOM 926 C CA . GLN A 1 118 ? -2.649 12.106 9.057 1.00 97.88 118 GLN A CA 1
ATOM 927 C C . GLN A 1 118 ? -4.010 12.701 8.713 1.00 97.88 118 GLN A C 1
ATOM 929 O O . GLN A 1 118 ? -4.720 13.128 9.617 1.00 97.88 118 GLN A O 1
ATOM 934 N N . GLU A 1 119 ? -4.383 12.685 7.436 1.00 98.06 119 GLU A N 1
ATOM 935 C CA . GLU A 1 119 ? -5.685 13.140 6.955 1.00 98.06 119 GLU A CA 1
ATOM 936 C C . GLU A 1 119 ? -6.814 12.312 7.574 1.00 98.06 119 GLU A C 1
ATOM 938 O O . GLU A 1 119 ? -7.716 12.870 8.194 1.00 98.06 119 GLU A O 1
ATOM 943 N N . ALA A 1 120 ? -6.705 10.982 7.517 1.00 97.62 120 ALA A N 1
ATOM 944 C CA . ALA A 1 120 ? -7.656 10.063 8.135 1.00 97.62 120 ALA A CA 1
ATOM 945 C C . ALA A 1 120 ? -7.806 10.326 9.649 1.00 97.62 120 ALA A C 1
ATOM 947 O O . ALA A 1 120 ? -8.916 10.457 10.167 1.00 97.62 120 ALA A O 1
ATOM 948 N N . THR A 1 121 ? -6.684 10.483 10.362 1.00 96.94 121 THR A N 1
ATOM 949 C CA . THR A 1 121 ? -6.695 10.779 11.804 1.00 96.94 121 THR A CA 1
ATOM 950 C C . THR A 1 121 ? -7.336 12.135 12.103 1.00 96.94 121 THR A C 1
ATOM 952 O O . THR A 1 121 ? -8.169 12.229 13.002 1.00 96.94 121 THR A O 1
ATOM 955 N N . ALA A 1 122 ? -6.975 13.183 11.356 1.00 97.19 122 ALA A N 1
ATOM 956 C CA . ALA A 1 122 ? -7.519 14.529 11.537 1.00 97.19 122 ALA A CA 1
ATOM 957 C C . ALA A 1 122 ? -9.023 14.590 11.235 1.00 97.19 122 ALA A C 1
ATOM 959 O O . ALA A 1 122 ? -9.752 15.324 11.898 1.00 97.19 122 ALA A O 1
ATOM 960 N N . ALA A 1 123 ? -9.495 13.776 10.290 1.00 96.81 123 ALA A N 1
ATOM 961 C CA . ALA A 1 123 ? -10.908 13.630 9.969 1.00 96.81 123 ALA A CA 1
ATOM 962 C C . ALA A 1 123 ? -11.702 12.833 11.023 1.00 96.81 123 ALA A C 1
ATOM 964 O O . ALA A 1 123 ? -12.903 12.657 10.848 1.00 96.81 123 ALA A O 1
ATOM 965 N N . GLY A 1 124 ? -11.070 12.321 12.088 1.00 96.25 124 GLY A N 1
ATOM 966 C CA . GLY A 1 124 ? -11.730 11.510 13.121 1.00 96.25 124 GLY A CA 1
ATOM 967 C C . GLY A 1 124 ? -11.997 10.059 12.711 1.00 96.25 124 GLY A C 1
ATOM 968 O O . GLY A 1 124 ? -12.659 9.327 13.441 1.00 96.25 124 GLY A O 1
ATOM 969 N N . HIS A 1 125 ? -11.456 9.629 11.572 1.00 95.44 125 HIS A N 1
ATOM 970 C CA . HIS A 1 125 ? -11.626 8.288 11.027 1.00 95.44 125 HIS A CA 1
ATOM 971 C C . HIS A 1 125 ? -10.233 7.726 10.725 1.00 95.44 125 HIS A C 1
ATOM 973 O O . HIS A 1 125 ? -9.795 7.788 9.579 1.00 95.44 125 HIS A O 1
ATOM 979 N N . PRO A 1 126 ? -9.464 7.240 11.713 1.00 97.44 126 PRO A N 1
ATOM 980 C CA . PRO A 1 126 ? -8.165 6.623 11.449 1.00 97.44 126 PRO A CA 1
ATOM 981 C C . PRO A 1 126 ? -8.320 5.281 10.713 1.00 97.44 126 PRO A C 1
ATOM 983 O O . PRO A 1 126 ? -9.421 4.745 10.572 1.00 97.44 126 PRO A O 1
ATOM 986 N N . PHE A 1 127 ? -7.212 4.741 10.207 1.00 98.38 127 PHE A N 1
ATOM 987 C CA . PHE A 1 127 ? -7.189 3.360 9.721 1.00 98.38 127 PHE A CA 1
ATOM 988 C C . PHE A 1 127 ? -7.127 2.398 10.911 1.00 98.38 127 PHE A C 1
ATOM 990 O O . PHE A 1 127 ? -6.344 2.606 11.837 1.00 98.38 127 PHE A O 1
ATOM 997 N N . ASP A 1 128 ? -7.893 1.311 10.860 1.00 98.25 128 ASP A N 1
ATOM 998 C CA . ASP A 1 128 ? -7.857 0.249 11.870 1.00 98.25 128 ASP A CA 1
ATOM 999 C C . ASP A 1 128 ? -6.658 -0.681 11.665 1.00 98.25 128 ASP A C 1
ATOM 1001 O O . ASP A 1 128 ? -6.094 -1.228 12.620 1.00 98.25 128 ASP A O 1
ATOM 1005 N N . ALA A 1 129 ? -6.264 -0.869 10.403 1.00 98.25 129 ALA A N 1
ATOM 1006 C CA . ALA A 1 129 ? -5.153 -1.723 10.023 1.00 98.25 129 ALA A CA 1
ATOM 1007 C C . ALA A 1 129 ? -4.373 -1.176 8.822 1.00 98.25 129 ALA A C 1
ATOM 1009 O O . ALA A 1 129 ? -4.932 -0.586 7.898 1.00 98.25 129 ALA A O 1
ATOM 1010 N N . VAL A 1 130 ? -3.068 -1.446 8.814 1.00 98.62 130 VAL A N 1
ATOM 1011 C CA . VAL A 1 130 ? -2.202 -1.306 7.641 1.00 98.62 130 VAL A CA 1
ATOM 1012 C C . VAL A 1 130 ? -1.721 -2.698 7.256 1.00 98.62 130 VAL A C 1
ATOM 1014 O O . VAL A 1 130 ? -1.062 -3.377 8.047 1.00 98.62 130 VAL A O 1
ATOM 1017 N N . HIS A 1 131 ? -2.064 -3.122 6.045 1.00 98.38 131 HIS A N 1
ATOM 1018 C CA . HIS A 1 131 ? -1.734 -4.438 5.515 1.00 98.38 131 HIS A CA 1
ATOM 1019 C C . HIS A 1 131 ? -0.572 -4.319 4.528 1.00 98.38 131 HIS A C 1
ATOM 1021 O O . HIS A 1 131 ? -0.733 -3.764 3.445 1.00 98.38 131 HIS A O 1
ATOM 1027 N N . ALA A 1 132 ? 0.601 -4.821 4.901 1.00 97.44 132 ALA A N 1
ATOM 1028 C CA . ALA A 1 132 ? 1.769 -4.921 4.036 1.00 97.44 132 ALA A CA 1
ATOM 1029 C C . ALA A 1 132 ? 1.748 -6.245 3.265 1.00 97.44 132 ALA A C 1
ATOM 1031 O O . ALA A 1 132 ? 2.000 -7.301 3.844 1.00 97.44 132 ALA A O 1
ATOM 1032 N N . ASP A 1 133 ? 1.482 -6.165 1.964 1.00 94.00 133 ASP A N 1
ATOM 1033 C CA . ASP A 1 133 ? 1.627 -7.271 1.021 1.00 94.00 133 ASP A CA 1
ATOM 1034 C C . ASP A 1 133 ? 3.120 -7.448 0.702 1.00 94.00 133 ASP A C 1
ATOM 1036 O O . ASP A 1 133 ? 3.723 -6.630 -0.002 1.00 94.00 133 ASP A O 1
ATOM 1040 N N . GLN A 1 134 ? 3.718 -8.500 1.268 1.00 89.12 134 GLN A N 1
ATOM 1041 C CA . GLN A 1 134 ? 5.148 -8.826 1.258 1.00 89.12 134 GLN A CA 1
ATOM 1042 C C . GLN A 1 134 ? 6.066 -7.943 2.122 1.00 89.12 134 GLN A C 1
ATOM 1044 O O . GLN A 1 134 ? 5.819 -6.773 2.419 1.00 89.12 134 GLN A O 1
ATOM 1049 N N . LEU A 1 135 ? 7.230 -8.513 2.455 1.00 88.94 135 LEU A N 1
ATOM 1050 C CA . LEU A 1 135 ? 8.266 -7.926 3.308 1.00 88.94 135 LEU A CA 1
ATOM 1051 C C . LEU A 1 135 ? 8.724 -6.544 2.843 1.00 88.94 135 LEU A C 1
ATOM 1053 O O . LEU A 1 135 ? 9.010 -5.679 3.668 1.00 88.94 135 LEU A O 1
ATOM 1057 N N . TRP A 1 136 ? 8.762 -6.314 1.530 1.00 87.12 136 TRP A N 1
ATOM 1058 C CA . TRP A 1 136 ? 9.171 -5.034 0.949 1.00 87.12 136 TRP A CA 1
ATOM 1059 C C . TRP A 1 136 ? 8.250 -3.876 1.349 1.00 87.12 136 TRP A C 1
ATOM 1061 O O . TRP A 1 136 ? 8.695 -2.728 1.383 1.00 87.12 136 TRP A O 1
ATOM 1071 N N . MET A 1 137 ? 6.993 -4.161 1.704 1.00 93.38 137 MET A N 1
ATOM 1072 C CA . MET A 1 137 ? 6.035 -3.161 2.173 1.00 93.38 137 MET A CA 1
ATOM 1073 C C . MET A 1 137 ? 6.072 -2.953 3.696 1.00 93.38 137 MET A C 1
ATOM 1075 O O . MET A 1 137 ? 5.539 -1.955 4.186 1.00 93.38 137 MET A O 1
ATOM 1079 N N . ALA A 1 138 ? 6.768 -3.807 4.457 1.00 93.69 138 ALA A N 1
ATOM 1080 C CA . ALA A 1 138 ? 6.842 -3.702 5.917 1.00 93.69 138 ALA A CA 1
ATOM 1081 C C . ALA A 1 138 ? 7.453 -2.373 6.420 1.00 93.69 138 ALA A C 1
ATOM 1083 O O . ALA A 1 138 ? 6.858 -1.754 7.308 1.00 93.69 138 ALA A O 1
ATOM 1084 N N . PRO A 1 139 ? 8.563 -1.841 5.855 1.00 92.88 139 PRO A N 1
ATOM 1085 C CA . PRO A 1 139 ? 9.100 -0.543 6.279 1.00 92.88 139 PRO A CA 1
ATOM 1086 C C . PRO A 1 139 ? 8.135 0.623 6.027 1.00 92.88 139 PRO A C 1
ATOM 1088 O O . PRO A 1 139 ? 8.152 1.613 6.761 1.00 92.88 139 PRO A O 1
ATOM 1091 N N . TYR A 1 140 ? 7.293 0.517 4.995 1.00 94.62 140 TYR A N 1
ATOM 1092 C CA . TYR A 1 140 ? 6.270 1.511 4.675 1.00 94.62 140 TYR A CA 1
ATOM 1093 C C . TYR A 1 140 ? 5.091 1.435 5.652 1.00 94.62 140 TYR A C 1
ATOM 1095 O O . TYR A 1 140 ? 4.632 2.477 6.119 1.00 94.62 140 TYR A O 1
ATOM 1103 N N . ALA A 1 141 ? 4.673 0.227 6.041 1.00 97.12 141 ALA A N 1
ATOM 1104 C CA . ALA A 1 141 ? 3.662 0.029 7.078 1.00 97.12 141 ALA A CA 1
ATOM 1105 C C . ALA A 1 141 ? 4.119 0.566 8.443 1.00 97.12 141 ALA A C 1
ATOM 1107 O O . ALA A 1 141 ? 3.386 1.309 9.095 1.00 97.12 141 ALA A O 1
ATOM 1108 N N . LEU A 1 142 ? 5.366 0.280 8.836 1.00 96.25 142 LEU A N 1
ATOM 1109 C CA . LEU A 1 142 ? 5.970 0.842 10.047 1.00 96.25 142 LEU A CA 1
ATOM 1110 C C . LEU A 1 142 ? 6.004 2.374 10.000 1.00 96.25 142 LEU A C 1
ATOM 1112 O O . LEU A 1 142 ? 5.635 3.029 10.972 1.00 96.25 142 LEU A O 1
ATOM 1116 N N . ALA A 1 143 ? 6.394 2.958 8.863 1.00 95.06 143 ALA A N 1
ATOM 1117 C CA . ALA A 1 143 ? 6.418 4.409 8.695 1.00 95.06 143 ALA A CA 1
ATOM 1118 C C . ALA A 1 143 ? 5.024 5.047 8.835 1.00 95.06 143 ALA A C 1
ATOM 1120 O O . ALA A 1 143 ? 4.907 6.103 9.454 1.00 95.06 143 ALA A O 1
ATOM 1121 N N . ALA A 1 144 ? 3.981 4.408 8.297 1.00 97.06 144 ALA A N 1
ATOM 1122 C CA . ALA A 1 144 ? 2.597 4.855 8.436 1.00 97.06 144 ALA A CA 1
ATOM 1123 C C . ALA A 1 144 ? 2.134 4.811 9.906 1.00 97.06 144 ALA A C 1
ATOM 1125 O O . ALA A 1 144 ? 1.627 5.804 10.428 1.00 97.06 144 ALA A O 1
ATOM 1126 N N . ALA A 1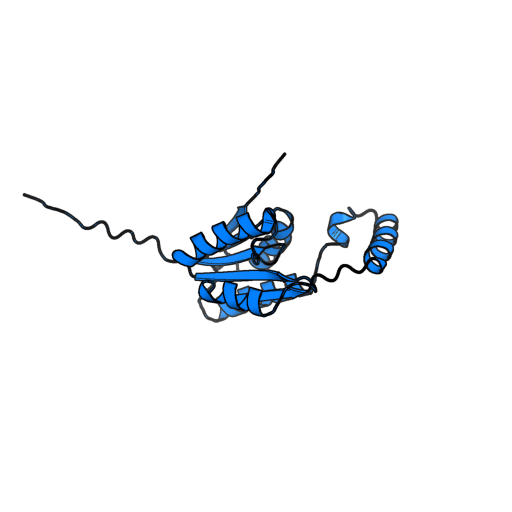 145 ? 2.395 3.711 10.619 1.00 97.50 145 ALA A N 1
ATOM 1127 C CA . ALA A 1 145 ? 2.053 3.597 12.039 1.00 97.50 145 ALA A CA 1
ATOM 1128 C C . ALA A 1 145 ? 2.822 4.583 12.933 1.00 97.50 145 ALA A C 1
ATOM 1130 O O . ALA A 1 145 ? 2.253 5.115 13.885 1.00 97.50 145 ALA A O 1
ATOM 1131 N N . MET A 1 146 ? 4.096 4.858 12.634 1.00 96.25 146 MET A N 1
ATOM 1132 C CA . MET A 1 146 ? 4.894 5.856 13.361 1.00 96.25 146 MET A CA 1
ATOM 1133 C C . MET A 1 146 ? 4.421 7.291 13.113 1.00 96.25 146 MET A C 1
ATOM 1135 O O . MET A 1 146 ? 4.591 8.144 13.979 1.00 96.25 146 MET A O 1
ATOM 1139 N N . ALA A 1 147 ? 3.837 7.561 11.947 1.00 96.31 147 ALA A N 1
ATOM 1140 C CA . ALA A 1 147 ? 3.248 8.855 11.619 1.00 96.31 147 ALA A CA 1
ATOM 1141 C C . ALA A 1 147 ? 1.842 9.055 12.204 1.00 96.31 147 ALA A C 1
ATOM 1143 O O . ALA A 1 147 ? 1.294 10.153 12.109 1.00 96.31 147 ALA A O 1
ATOM 1144 N N . THR A 1 148 ? 1.271 8.009 12.804 1.00 97.06 148 THR A N 1
ATOM 1145 C CA . THR A 1 148 ? -0.043 8.041 13.445 1.00 97.06 148 THR A CA 1
ATOM 1146 C C . THR A 1 148 ? 0.122 8.228 14.961 1.00 97.06 148 THR A C 1
ATOM 1148 O O . THR A 1 148 ? 0.971 7.558 15.565 1.00 97.06 148 THR A O 1
ATOM 1151 N N . PRO A 1 149 ? -0.666 9.106 15.615 1.00 96.06 149 PRO A N 1
ATOM 1152 C CA . PRO A 1 149 ? -0.653 9.253 17.069 1.00 96.06 149 PRO A CA 1
ATOM 1153 C C . PRO A 1 149 ? -0.903 7.923 17.786 1.00 96.06 149 PRO A C 1
ATOM 1155 O O . PRO A 1 149 ? -1.668 7.085 17.312 1.00 96.06 149 PRO A O 1
ATOM 1158 N N . SER A 1 150 ? -0.296 7.733 18.960 1.00 95.06 150 SER A N 1
ATOM 1159 C CA . SER A 1 150 ? -0.401 6.474 19.714 1.00 95.06 150 SER A CA 1
ATOM 1160 C C . SER A 1 150 ? -1.844 6.072 20.050 1.00 95.06 150 SER A C 1
ATOM 1162 O O . SER A 1 150 ? -2.125 4.881 20.119 1.00 95.06 150 SER A O 1
ATOM 1164 N N . SER A 1 151 ? -2.757 7.036 20.221 1.00 94.31 151 SER A N 1
ATOM 1165 C CA . SER A 1 151 ? -4.184 6.799 20.496 1.00 94.31 151 SER A CA 1
ATOM 1166 C C . SER A 1 151 ? -4.977 6.256 19.302 1.00 94.31 151 SER A C 1
ATOM 1168 O O . SER A 1 151 ? -6.067 5.732 19.496 1.00 94.31 151 SER A O 1
ATOM 1170 N N . ALA A 1 152 ? -4.444 6.377 18.085 1.00 95.31 152 ALA A N 1
ATOM 1171 C CA . ALA A 1 152 ? -5.111 6.014 16.835 1.00 95.31 152 ALA A CA 1
ATOM 1172 C C . ALA A 1 152 ? -4.256 5.072 15.969 1.00 95.31 152 ALA A C 1
ATOM 1174 O O . ALA A 1 152 ? -4.492 4.933 14.771 1.00 95.31 152 ALA A O 1
ATOM 1175 N N . ARG A 1 153 ? -3.209 4.467 16.546 1.00 96.94 153 ARG A N 1
ATOM 1176 C CA . ARG A 1 153 ? -2.228 3.693 15.785 1.00 96.94 153 ARG A CA 1
ATOM 1177 C C . ARG A 1 153 ? -2.874 2.425 15.197 1.00 96.94 153 ARG A C 1
ATOM 1179 O O . ARG A 1 153 ? -3.404 1.622 15.967 1.00 96.94 153 ARG A O 1
ATOM 1186 N N . PRO A 1 154 ? -2.770 2.196 13.875 1.00 97.69 154 PRO A N 1
ATOM 1187 C CA . PRO A 1 154 ? -3.357 1.022 13.241 1.00 97.69 154 PRO A CA 1
ATOM 1188 C C . PRO A 1 154 ? -2.638 -0.261 13.661 1.00 97.69 154 PRO A C 1
ATOM 1190 O O . PRO A 1 154 ? -1.433 -0.264 13.942 1.00 97.69 154 PRO A O 1
ATOM 1193 N N . ARG A 1 155 ? -3.355 -1.386 13.606 1.00 98.12 155 ARG A N 1
ATOM 1194 C CA . ARG A 1 155 ? -2.734 -2.714 13.662 1.00 98.12 155 ARG A CA 1
ATOM 1195 C C . ARG A 1 155 ? -1.893 -2.935 12.407 1.00 98.12 155 ARG A C 1
ATOM 1197 O O . ARG A 1 155 ? -2.326 -2.627 11.301 1.00 98.12 155 ARG A O 1
ATOM 1204 N N . LEU A 1 156 ? -0.698 -3.490 12.569 1.00 98.25 156 LEU A N 1
ATOM 1205 C CA . LEU A 1 156 ? 0.169 -3.824 11.443 1.00 98.25 156 LEU A CA 1
ATOM 1206 C C . LEU A 1 156 ? 0.024 -5.301 11.098 1.00 98.25 156 LEU A C 1
ATOM 1208 O O . LEU A 1 156 ? 0.209 -6.160 11.958 1.00 98.25 156 LEU A O 1
ATOM 1212 N N . VAL A 1 157 ? -0.285 -5.585 9.836 1.00 97.31 157 VAL A N 1
ATOM 1213 C CA . VAL A 1 157 ? -0.341 -6.942 9.289 1.00 97.31 157 VAL A CA 1
ATOM 1214 C C . VAL A 1 157 ? 0.717 -7.052 8.207 1.00 97.31 157 VAL A C 1
ATOM 1216 O O . VAL A 1 157 ? 0.779 -6.211 7.315 1.00 97.31 157 VAL A O 1
ATOM 1219 N N . LEU A 1 158 ? 1.543 -8.087 8.286 1.00 96.00 158 LEU A N 1
ATOM 1220 C CA . LEU A 1 158 ? 2.492 -8.441 7.242 1.00 96.00 158 LEU A CA 1
ATOM 1221 C C . LEU A 1 158 ? 2.034 -9.765 6.621 1.00 96.00 158 LEU A C 1
ATOM 1223 O O . LEU A 1 158 ? 2.092 -10.800 7.283 1.00 96.00 158 LEU A O 1
ATOM 1227 N N . ASP A 1 159 ? 1.581 -9.725 5.368 1.00 91.81 159 ASP A N 1
ATOM 1228 C CA . ASP A 1 159 ? 1.251 -10.925 4.598 1.00 91.81 159 ASP A CA 1
ATOM 1229 C C . ASP A 1 159 ? 2.491 -11.405 3.843 1.00 91.81 159 ASP A C 1
ATOM 1231 O O . ASP A 1 159 ? 2.905 -10.827 2.835 1.00 91.81 159 ASP A O 1
ATOM 1235 N N . GLN A 1 160 ? 3.108 -12.465 4.365 1.00 86.50 160 GLN A N 1
ATOM 1236 C CA . GLN A 1 160 ? 4.256 -13.101 3.737 1.00 86.50 160 GLN A CA 1
ATOM 1237 C C . GLN A 1 160 ? 3.834 -14.275 2.885 1.00 86.50 160 GLN A C 1
ATOM 1239 O O . GLN A 1 160 ? 3.102 -15.170 3.306 1.00 86.50 160 GLN A O 1
ATOM 1244 N N . HIS A 1 161 ? 4.402 -14.311 1.687 1.00 70.81 161 HIS A N 1
ATOM 1245 C CA . HIS A 1 161 ? 4.173 -15.397 0.768 1.00 70.81 161 HIS A CA 1
ATOM 1246 C C . HIS A 1 161 ? 5.403 -15.745 -0.031 1.00 70.81 161 HIS A C 1
ATOM 1248 O O . HIS A 1 161 ? 6.072 -14.868 -0.571 1.00 70.81 161 HIS A O 1
ATOM 1254 N N . ASN A 1 162 ? 5.671 -17.048 -0.094 1.00 64.06 162 ASN A N 1
ATOM 1255 C CA . ASN A 1 162 ? 6.957 -17.628 -0.476 1.00 64.06 162 ASN A CA 1
ATOM 1256 C C . ASN A 1 162 ? 8.058 -17.415 0.578 1.00 64.06 162 ASN A C 1
ATOM 1258 O O . ASN A 1 162 ? 9.219 -17.247 0.219 1.00 64.06 162 ASN A O 1
ATOM 1262 N N . ALA A 1 163 ? 7.701 -17.409 1.868 1.00 57.56 163 ALA A N 1
ATOM 1263 C CA . ALA A 1 163 ? 8.697 -17.488 2.930 1.00 57.56 163 ALA A CA 1
ATOM 1264 C C . ALA A 1 163 ? 9.420 -18.845 2.833 1.00 57.56 163 ALA A C 1
ATOM 1266 O O . ALA A 1 163 ? 8.797 -19.886 3.038 1.00 57.56 163 ALA A O 1
ATOM 1267 N N . VAL A 1 164 ? 10.697 -18.796 2.449 1.00 49.62 164 VAL A N 1
ATOM 1268 C CA . VAL A 1 164 ? 11.693 -19.868 2.599 1.00 49.62 164 VAL A CA 1
ATOM 1269 C C . VAL A 1 164 ? 12.493 -19.645 3.870 1.00 49.62 164 VAL A C 1
ATOM 1271 O O . VAL A 1 164 ? 12.713 -18.458 4.212 1.00 49.62 164 VAL A O 1
#

Radius of gyration: 18.45 Å; chains: 1; bounding box: 72×37×42 Å

pLDDT: mean 83.67, std 20.36, range [32.56, 98.81]

Sequence (164 aa):
MQKGGEVSAYGMSMRILYLSQVLPFPLDAGPKVRAYHVLRYLAGRHEVTLAAFSRSGDRPASVAHLREFCQEVHTVPMLRSAARNGWHLARALVLGQPFLIARDHVPAMRQLLRHLVQEATAAGHPFDAVHADQLWMAPYALAAAMATPSSARPRLVLDQHNAV